Protein AF-A0A0S6X4W1-F1 (afdb_monomer)

Mean predicted aligned error: 6.74 Å

Foldseek 3Di:
DDPVVVCVVAVDPLRVLLVVLVVVVVVCQVPDDVVPVVAFALVVVLVVLQVCLVVLVNLVSVLVSLVVLCDPPDPCVVVSVVVLVVQLVRQLVNQVVCVVVVQAPPPDRSSVLSNVLVVLSNVLSVVCSVCVVDPPGDSSVVSVVSVCVRSVNDD

pLDDT: mean 85.88, std 13.82, range [42.75, 98.31]

Secondary structure (DSSP, 8-state):
--GGGTTTT-SSHHHHHHHHHHHHHHHHHHTS-GGGGS---HHHHHHHHHHHHT-HHHHHHHHHHHHHTTSTTSTTHHHHHHHHHHHHHHHHHHHHHHHHTTSS-TTS-HHHHHHHHHHHHHHHHHHHHH-TT-TT--HHHHHHHHHHHHTT---

Structure (mmCIF, N/CA/C/O backbone):
data_AF-A0A0S6X4W1-F1
#
_entry.id   AF-A0A0S6X4W1-F1
#
loop_
_atom_site.group_PDB
_atom_site.id
_atom_site.type_symbol
_atom_site.label_atom_id
_atom_site.label_alt_id
_atom_site.label_comp_id
_atom_site.label_asym_id
_atom_site.label_entity_id
_atom_site.label_seq_id
_atom_site.pdbx_PDB_ins_code
_atom_site.Cartn_x
_atom_site.Cartn_y
_atom_site.Cartn_z
_atom_site.occupancy
_atom_site.B_iso_or_equiv
_atom_site.auth_seq_id
_atom_site.auth_comp_id
_atom_site.auth_asym_id
_atom_site.auth_atom_id
_atom_site.pdbx_PDB_model_num
ATOM 1 N N . MET A 1 1 ? 7.614 5.683 -33.147 1.00 44.69 1 MET A N 1
ATOM 2 C CA . MET A 1 1 ? 8.548 6.546 -32.395 1.00 44.69 1 MET A CA 1
ATOM 3 C C . MET A 1 1 ? 9.597 5.623 -31.798 1.00 44.69 1 MET A C 1
ATOM 5 O O . MET A 1 1 ? 9.258 4.833 -30.929 1.00 44.69 1 MET A O 1
ATOM 9 N N . GLU A 1 2 ? 10.787 5.575 -32.394 1.00 42.75 2 GLU A N 1
ATOM 10 C CA . GLU A 1 2 ? 11.780 4.526 -32.124 1.00 42.75 2 GLU A CA 1
ATOM 11 C C . GLU A 1 2 ? 12.370 4.634 -30.709 1.00 42.75 2 GLU A C 1
ATOM 13 O O . GLU A 1 2 ? 12.694 5.724 -30.234 1.00 42.75 2 GLU A O 1
ATOM 18 N N . ALA A 1 3 ? 12.528 3.485 -30.043 1.00 51.25 3 ALA A N 1
ATOM 19 C CA . ALA A 1 3 ? 12.987 3.354 -28.656 1.00 51.25 3 ALA A CA 1
ATOM 20 C C . 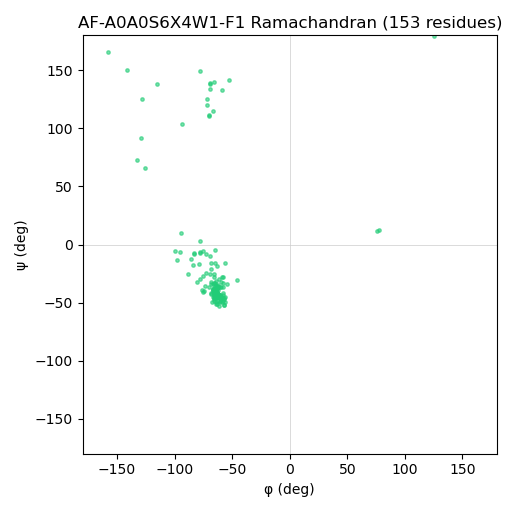ALA A 1 3 ? 14.360 4.005 -28.369 1.00 51.25 3 ALA A C 1
ATOM 22 O O . ALA A 1 3 ? 14.690 4.262 -27.212 1.00 51.25 3 ALA A O 1
ATOM 23 N N . GLN A 1 4 ? 15.143 4.317 -29.407 1.00 52.66 4 GLN A N 1
ATOM 24 C CA . GLN A 1 4 ? 16.458 4.953 -29.295 1.00 52.66 4 GLN A CA 1
ATOM 25 C C . GLN A 1 4 ? 16.411 6.420 -28.833 1.00 52.66 4 GLN A C 1
ATOM 27 O O . GLN A 1 4 ? 17.370 6.880 -28.221 1.00 52.66 4 GLN A O 1
ATOM 32 N N . HIS A 1 5 ? 15.314 7.154 -29.049 1.00 53.72 5 HIS A N 1
ATOM 33 C CA . HIS A 1 5 ? 15.267 8.591 -28.725 1.00 53.72 5 HIS A CA 1
ATOM 34 C C . HIS A 1 5 ? 14.930 8.886 -27.248 1.00 53.72 5 HIS A C 1
ATOM 36 O O . HIS A 1 5 ? 15.197 9.978 -26.752 1.00 53.72 5 HIS A O 1
ATOM 42 N N . ILE A 1 6 ? 14.375 7.909 -26.519 1.00 54.44 6 ILE A N 1
ATOM 43 C CA . ILE A 1 6 ? 14.004 8.060 -25.099 1.00 54.44 6 ILE A CA 1
ATOM 44 C C . ILE A 1 6 ? 15.230 7.883 -24.186 1.00 54.44 6 ILE A C 1
ATOM 46 O O . ILE A 1 6 ? 15.350 8.577 -23.180 1.00 54.44 6 ILE A O 1
ATOM 50 N N . LEU A 1 7 ? 16.196 7.040 -24.571 1.00 54.12 7 LEU A N 1
ATOM 51 C CA . LEU A 1 7 ? 17.448 6.841 -23.824 1.00 54.12 7 LEU A CA 1
ATOM 52 C C . LEU A 1 7 ? 18.395 8.053 -23.865 1.00 54.12 7 LEU A C 1
ATOM 54 O O . LEU A 1 7 ? 19.365 8.094 -23.121 1.00 54.12 7 LEU A O 1
ATOM 58 N N . TYR A 1 8 ? 18.125 9.067 -24.691 1.00 53.69 8 TYR A N 1
ATOM 59 C CA . TYR A 1 8 ? 18.920 10.299 -24.683 1.00 53.69 8 TYR A CA 1
ATOM 60 C C . TYR A 1 8 ? 18.640 11.171 -23.441 1.00 53.69 8 TYR A C 1
ATOM 62 O O . TYR A 1 8 ? 19.497 11.939 -23.014 1.00 53.69 8 TYR A O 1
ATOM 70 N N . TYR A 1 9 ? 17.453 11.031 -22.834 1.00 54.94 9 TYR A N 1
ATOM 71 C CA . TYR A 1 9 ? 17.040 11.772 -21.633 1.00 54.94 9 TYR A CA 1
ATOM 72 C C . TYR A 1 9 ? 17.230 10.987 -20.329 1.00 54.94 9 TYR A C 1
ATOM 74 O O . TYR A 1 9 ? 17.178 11.575 -19.249 1.00 54.94 9 TYR A O 1
ATOM 82 N N . PHE A 1 10 ? 17.466 9.676 -20.413 1.00 55.09 10 PHE A N 1
ATOM 83 C CA . PHE A 1 10 ? 17.617 8.797 -19.257 1.00 55.09 10 PHE A CA 1
ATOM 84 C C . PHE A 1 10 ? 18.900 7.988 -19.377 1.00 55.09 10 PHE A C 1
ATOM 86 O O . PHE A 1 10 ? 19.095 7.274 -20.355 1.00 55.09 10 PHE A O 1
ATOM 93 N N . ALA A 1 11 ? 19.752 8.067 -18.352 1.00 59.56 11 ALA A N 1
ATOM 94 C CA . ALA A 1 11 ? 21.043 7.381 -18.338 1.00 59.56 11 ALA A CA 1
ATOM 95 C C . ALA A 1 11 ? 20.918 5.844 -18.385 1.00 59.56 11 ALA A C 1
ATOM 97 O O . ALA A 1 11 ? 21.876 5.162 -18.744 1.00 59.56 11 ALA A O 1
ATOM 98 N N . SER A 1 12 ? 19.739 5.298 -18.063 1.00 67.00 12 SER A N 1
ATOM 99 C CA . SER A 1 12 ? 19.422 3.875 -18.154 1.00 67.00 12 SER A CA 1
ATOM 100 C C . SER A 1 12 ? 17.909 3.628 -18.242 1.00 67.00 12 SER A C 1
ATOM 102 O O . SER A 1 12 ? 17.093 4.508 -17.944 1.00 67.00 12 SER A O 1
ATOM 104 N N . ARG A 1 13 ? 17.515 2.406 -18.626 1.00 71.44 13 ARG A N 1
ATOM 105 C CA . ARG A 1 13 ? 16.114 1.954 -18.576 1.00 71.44 13 ARG A CA 1
ATOM 106 C C . ARG A 1 13 ? 15.572 2.062 -17.149 1.00 71.44 13 ARG A C 1
ATOM 108 O O . ARG A 1 13 ? 14.424 2.436 -16.953 1.00 71.44 13 ARG A O 1
ATOM 115 N N . GLU A 1 14 ? 16.406 1.779 -16.161 1.00 75.69 14 GLU A N 1
ATOM 116 C CA . GLU A 1 14 ? 16.090 1.819 -14.738 1.00 75.69 14 GLU A CA 1
ATOM 117 C C . GLU A 1 14 ? 15.821 3.254 -14.263 1.00 75.69 14 GLU A C 1
ATOM 119 O O . GLU A 1 14 ? 14.890 3.476 -13.487 1.00 75.69 14 GLU A O 1
ATOM 124 N N . ASP A 1 15 ? 16.577 4.236 -14.766 1.00 75.00 15 ASP A N 1
ATOM 125 C CA . ASP A 1 15 ? 16.326 5.653 -14.488 1.00 75.00 15 ASP A CA 1
ATOM 126 C C . ASP A 1 15 ? 14.998 6.120 -15.088 1.00 75.00 15 ASP A C 1
ATOM 128 O O . ASP A 1 15 ? 14.243 6.821 -14.415 1.00 75.00 15 ASP A O 1
ATOM 132 N N . LEU A 1 16 ? 14.677 5.682 -16.310 1.00 80.38 16 LEU A N 1
ATOM 133 C CA . LEU A 1 16 ? 13.377 5.939 -16.927 1.00 80.38 16 LEU A CA 1
ATOM 134 C C . LEU A 1 16 ? 12.241 5.333 -16.092 1.00 80.38 16 LEU A C 1
ATOM 136 O O . LEU A 1 16 ? 11.280 6.031 -15.778 1.00 80.38 16 LEU A O 1
ATOM 140 N N . LEU A 1 17 ? 12.351 4.060 -15.695 1.00 80.69 17 LEU A N 1
ATOM 141 C CA . LEU A 1 17 ? 11.332 3.382 -14.886 1.00 80.69 17 LEU A CA 1
ATOM 142 C C . LEU A 1 17 ? 11.107 4.083 -13.546 1.00 80.69 17 LEU A C 1
ATOM 144 O O . LEU A 1 17 ? 9.962 4.332 -13.168 1.00 80.69 17 LEU A O 1
ATOM 148 N N . ARG A 1 18 ? 12.189 4.466 -12.858 1.00 83.25 18 ARG A N 1
ATOM 149 C CA . ARG A 1 18 ? 12.106 5.262 -11.629 1.00 83.25 18 ARG A CA 1
ATOM 150 C C . ARG A 1 18 ? 11.367 6.575 -11.876 1.00 83.25 18 ARG A C 1
ATOM 152 O O . ARG A 1 18 ? 10.417 6.868 -11.158 1.00 83.25 18 ARG A O 1
ATOM 159 N N . SER A 1 19 ? 11.773 7.347 -12.883 1.00 82.94 19 SER A N 1
ATOM 160 C CA . SER A 1 19 ? 11.167 8.650 -13.174 1.00 82.94 19 SER A CA 1
ATOM 161 C C . SER A 1 19 ? 9.698 8.550 -13.582 1.00 82.94 19 SER A C 1
ATOM 163 O O . SER A 1 19 ? 8.909 9.407 -13.194 1.00 82.94 19 SER A O 1
ATOM 165 N N . VAL A 1 20 ? 9.307 7.495 -14.302 1.00 86.19 20 VAL A N 1
ATOM 166 C CA . VAL A 1 20 ? 7.901 7.219 -14.629 1.00 86.19 20 VAL A CA 1
ATOM 167 C C . VAL A 1 20 ? 7.094 6.929 -13.361 1.00 86.19 20 VAL A C 1
ATOM 169 O O . VAL A 1 20 ? 6.019 7.500 -13.189 1.00 86.19 20 VAL A O 1
ATOM 172 N N . ILE A 1 21 ? 7.616 6.102 -12.446 1.00 84.19 21 ILE A N 1
ATOM 173 C CA . ILE A 1 21 ? 6.950 5.811 -11.165 1.00 84.19 21 ILE A CA 1
ATOM 174 C C . ILE A 1 21 ? 6.826 7.086 -10.318 1.00 84.19 21 ILE A C 1
ATOM 176 O O . ILE A 1 21 ? 5.758 7.362 -9.781 1.00 84.19 21 ILE A O 1
ATOM 180 N N . GLU A 1 22 ? 7.886 7.890 -10.219 1.00 85.88 22 GLU A N 1
ATOM 181 C CA . GLU A 1 22 ? 7.873 9.143 -9.452 1.00 85.88 22 GLU A CA 1
ATOM 182 C C . GLU A 1 22 ? 6.902 10.179 -10.023 1.00 85.88 22 GLU A C 1
ATOM 184 O O . GLU A 1 22 ? 6.234 10.878 -9.259 1.00 85.88 22 GLU A O 1
ATOM 189 N N . LEU A 1 23 ? 6.829 10.300 -11.351 1.00 84.00 23 LEU A N 1
ATOM 190 C CA . LEU A 1 23 ? 5.885 11.196 -12.013 1.00 84.00 23 LEU A CA 1
ATOM 191 C C . LEU A 1 23 ? 4.446 10.748 -11.753 1.00 84.00 23 LEU A C 1
ATOM 193 O O . LEU A 1 23 ? 3.612 11.559 -11.361 1.00 84.00 23 LEU A O 1
ATOM 197 N N . TRP A 1 24 ? 4.178 9.450 -11.884 1.00 83.12 24 TRP A N 1
ATOM 198 C CA . TRP A 1 24 ? 2.856 8.893 -11.626 1.00 83.12 24 TRP A CA 1
ATOM 199 C C . TRP A 1 24 ? 2.426 9.035 -10.158 1.00 83.12 24 TRP A C 1
ATOM 201 O O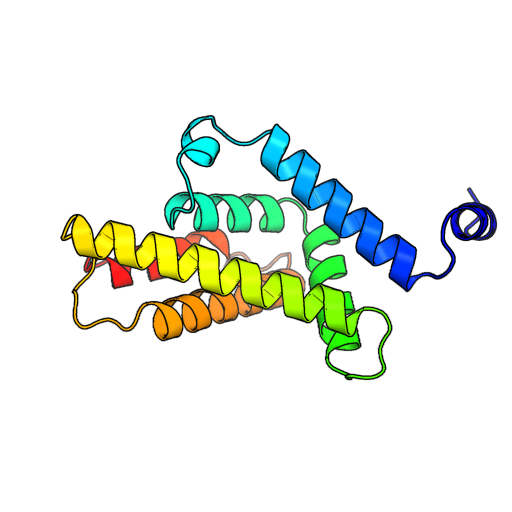 . TRP A 1 24 ? 1.274 9.382 -9.888 1.00 83.12 24 TRP A O 1
ATOM 211 N N . ASP A 1 25 ? 3.345 8.838 -9.205 1.00 80.25 25 ASP A N 1
ATOM 212 C CA . ASP A 1 25 ? 3.089 9.056 -7.776 1.00 80.25 25 ASP A CA 1
ATOM 213 C C . ASP A 1 25 ? 2.761 10.546 -7.498 1.00 80.25 25 ASP A C 1
ATOM 215 O O . ASP A 1 25 ? 1.837 10.844 -6.737 1.00 80.25 25 ASP A O 1
ATOM 219 N N . LYS A 1 26 ? 3.465 11.496 -8.138 1.00 79.12 26 LYS A N 1
ATOM 220 C CA . LYS A 1 26 ? 3.202 12.945 -8.004 1.00 79.12 26 LYS A CA 1
ATOM 221 C C . LYS A 1 26 ? 1.849 13.351 -8.580 1.00 79.12 26 LYS A C 1
ATOM 223 O O . LYS A 1 26 ? 1.090 14.028 -7.889 1.00 79.12 26 LYS A O 1
ATOM 228 N N . ASP A 1 27 ? 1.531 12.915 -9.795 1.00 77.69 27 ASP A N 1
ATOM 229 C CA . ASP A 1 27 ? 0.242 13.208 -10.433 1.00 77.69 27 ASP A CA 1
ATOM 230 C C . ASP A 1 27 ? -0.914 12.594 -9.636 1.00 77.69 27 ASP A C 1
ATOM 232 O O . ASP A 1 27 ? -1.967 13.211 -9.469 1.00 77.69 27 ASP A O 1
ATOM 236 N N . SER A 1 28 ? -0.706 11.404 -9.068 1.00 73.25 28 SER A N 1
ATOM 237 C CA . SER A 1 28 ? -1.689 10.753 -8.198 1.00 73.25 28 SER A CA 1
ATOM 238 C C . SER A 1 28 ? -1.974 11.547 -6.922 1.00 73.25 28 SER A C 1
ATOM 240 O O . SER A 1 28 ? -3.113 11.548 -6.459 1.00 73.25 28 SER A O 1
ATOM 242 N N . LEU A 1 29 ? -0.962 12.208 -6.349 1.00 70.00 29 LEU A N 1
ATOM 243 C CA . LEU A 1 29 ? -1.117 13.079 -5.181 1.00 70.00 29 LEU A CA 1
ATOM 244 C C . LEU A 1 29 ? -1.733 14.434 -5.543 1.00 70.00 29 LEU A C 1
ATOM 246 O O . LEU A 1 29 ? -2.565 14.935 -4.797 1.00 70.00 29 LEU A O 1
ATOM 250 N N . ALA A 1 30 ? -1.356 15.018 -6.683 1.00 68.38 30 ALA A N 1
ATOM 251 C CA . ALA A 1 30 ? -1.895 16.299 -7.143 1.00 68.38 30 ALA A CA 1
ATOM 252 C C . ALA A 1 30 ? -3.399 16.227 -7.455 1.00 68.38 30 ALA A C 1
ATOM 254 O O . ALA A 1 30 ? -4.117 17.203 -7.261 1.00 68.38 30 ALA A O 1
ATOM 255 N N . ASN A 1 31 ? -3.872 15.061 -7.900 1.00 67.25 31 ASN A N 1
ATOM 256 C CA . ASN A 1 31 ? -5.285 14.791 -8.164 1.00 67.25 31 ASN A CA 1
ATOM 257 C C . ASN A 1 31 ? -6.012 14.143 -6.971 1.00 67.25 31 ASN A C 1
ATOM 259 O O . ASN A 1 31 ? -7.125 13.638 -7.129 1.00 67.25 31 ASN A O 1
ATOM 263 N N . ALA A 1 32 ? -5.382 14.080 -5.795 1.00 64.31 32 ALA A N 1
ATOM 264 C CA . ALA A 1 32 ? -6.004 13.506 -4.612 1.00 64.31 32 ALA A CA 1
ATOM 265 C C . ALA A 1 32 ? -6.997 14.487 -3.965 1.00 64.31 32 ALA A C 1
ATOM 267 O O . ALA A 1 32 ? -6.826 15.704 -4.020 1.00 64.31 32 ALA A O 1
ATOM 268 N N . ASP A 1 33 ? -8.032 13.933 -3.332 1.00 65.81 33 ASP A N 1
ATOM 269 C CA . ASP A 1 33 ? -8.994 14.671 -2.506 1.00 65.81 33 ASP A CA 1
ATOM 270 C C . ASP A 1 33 ? -8.254 15.519 -1.446 1.00 65.81 33 ASP A C 1
ATOM 272 O O . ASP A 1 33 ? -7.270 15.033 -0.886 1.00 65.81 33 ASP A O 1
ATOM 276 N N . PRO A 1 34 ? -8.694 16.749 -1.118 1.00 66.56 34 PRO A N 1
ATOM 277 C CA . PRO A 1 34 ? -8.171 17.524 0.010 1.00 66.56 34 PRO A CA 1
ATOM 278 C C . PRO A 1 34 ? -8.020 16.740 1.325 1.00 66.56 34 PRO A C 1
ATOM 280 O O . PRO A 1 34 ? -7.098 17.018 2.091 1.00 66.56 34 PRO A O 1
ATOM 283 N N . ALA A 1 35 ? -8.858 15.730 1.582 1.00 62.50 35 ALA A N 1
ATOM 284 C CA . ALA A 1 35 ? -8.705 14.818 2.719 1.00 62.50 35 ALA A CA 1
ATOM 285 C C . ALA A 1 35 ? -7.358 14.062 2.711 1.00 62.50 35 ALA A C 1
ATOM 287 O O . ALA A 1 35 ? -6.811 13.752 3.767 1.00 62.50 35 ALA A O 1
ATOM 288 N N . ALA A 1 36 ? -6.767 13.834 1.533 1.00 60.16 36 ALA A N 1
ATOM 289 C CA . ALA A 1 36 ? -5.432 13.265 1.367 1.00 60.16 36 ALA A CA 1
ATOM 290 C C . ALA A 1 36 ? -4.297 14.186 1.836 1.00 60.16 36 ALA A C 1
ATOM 292 O O . ALA A 1 36 ? -3.175 13.725 2.050 1.00 60.16 36 ALA A O 1
ATOM 293 N N . LEU A 1 37 ? -4.582 15.478 2.021 1.00 66.12 37 LEU A N 1
ATOM 294 C CA . LEU A 1 37 ? -3.632 16.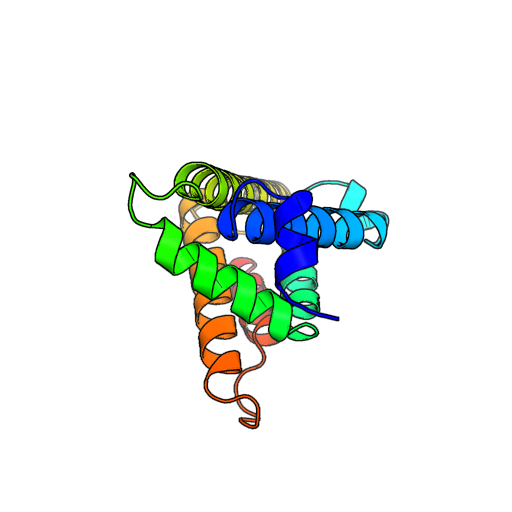464 2.535 1.00 66.12 37 LEU A CA 1
ATOM 295 C C . LEU A 1 37 ? -3.598 16.500 4.072 1.00 66.12 37 LEU A C 1
ATOM 297 O O . LEU A 1 37 ? -2.679 17.087 4.637 1.00 66.12 37 LEU A O 1
ATOM 301 N N . ALA A 1 38 ? -4.562 15.864 4.752 1.00 74.75 38 ALA A N 1
ATOM 302 C CA . ALA A 1 38 ? -4.652 15.837 6.215 1.00 74.75 38 ALA A CA 1
ATOM 303 C C . ALA A 1 38 ? -3.674 14.849 6.886 1.00 74.75 38 ALA A C 1
ATOM 305 O O . ALA A 1 38 ? -3.554 14.842 8.110 1.00 74.75 38 ALA A O 1
ATOM 306 N N . GLY A 1 39 ? -2.963 14.033 6.103 1.00 80.44 39 GLY A N 1
ATOM 307 C CA . GLY A 1 39 ? -2.020 13.024 6.588 1.00 80.44 39 GLY A CA 1
ATOM 308 C C . GLY A 1 39 ? -2.330 11.621 6.056 1.00 80.44 39 GLY A C 1
ATOM 309 O O . GLY A 1 39 ? -3.270 11.443 5.279 1.00 80.44 39 GLY A O 1
ATOM 310 N N . PRO A 1 40 ? -1.529 10.609 6.427 1.00 86.38 40 PRO A N 1
ATOM 311 C CA . PRO A 1 40 ? -1.770 9.237 6.002 1.00 86.38 40 PRO A CA 1
ATOM 312 C C . PRO A 1 40 ? -3.033 8.661 6.658 1.00 86.38 40 PRO A C 1
ATOM 314 O O . PRO A 1 40 ? -3.270 8.841 7.849 1.00 86.38 40 PRO A O 1
ATOM 317 N N . SER A 1 41 ? -3.824 7.924 5.879 1.00 93.19 41 SER A N 1
ATOM 318 C CA . SER A 1 41 ? -5.043 7.237 6.325 1.00 93.19 41 SER A CA 1
ATOM 319 C C . SER A 1 41 ? -5.156 5.873 5.642 1.00 93.19 41 SER A C 1
ATOM 321 O O . SER A 1 41 ? -4.687 5.691 4.512 1.00 93.19 41 SER A O 1
ATOM 323 N N . LEU A 1 42 ? -5.786 4.910 6.320 1.00 95.50 42 LEU A N 1
ATOM 324 C CA . LEU A 1 42 ? -6.071 3.596 5.745 1.00 95.50 42 LEU A CA 1
ATOM 325 C C . LEU A 1 42 ? -7.067 3.684 4.579 1.00 95.50 42 LEU A C 1
ATOM 327 O O . LEU A 1 42 ? -6.912 2.964 3.594 1.00 95.50 42 LEU A O 1
ATOM 331 N N . ASP A 1 43 ? -8.017 4.619 4.618 1.00 93.56 43 ASP A N 1
ATOM 332 C CA . ASP A 1 43 ? -8.975 4.821 3.523 1.00 93.56 43 ASP A CA 1
ATOM 333 C C . ASP A 1 43 ? -8.291 5.423 2.287 1.00 93.56 43 ASP A C 1
ATOM 335 O O . ASP A 1 43 ? -8.564 5.024 1.152 1.00 93.56 43 ASP A O 1
ATOM 339 N N . LEU A 1 44 ? -7.319 6.321 2.491 1.00 91.31 44 LEU A N 1
ATOM 340 C CA . LEU A 1 44 ? -6.474 6.828 1.404 1.00 91.31 44 LEU A CA 1
ATOM 341 C C . LEU A 1 44 ? -5.614 5.725 0.792 1.00 91.31 44 LEU A C 1
ATOM 343 O O . LEU A 1 44 ? -5.381 5.724 -0.417 1.00 91.31 44 LEU A O 1
ATOM 347 N N . TYR A 1 45 ? -5.152 4.779 1.610 1.00 94.12 45 TYR A N 1
ATOM 348 C CA . TYR A 1 45 ? -4.422 3.621 1.118 1.00 94.12 45 TYR A CA 1
ATOM 349 C C . TYR A 1 45 ? -5.312 2.721 0.251 1.00 94.12 45 TYR A C 1
ATOM 351 O O . TYR A 1 45 ? -4.922 2.386 -0.866 1.00 94.12 45 TYR A O 1
ATOM 359 N N . VAL A 1 46 ? -6.535 2.412 0.694 1.00 95.19 46 VAL A N 1
ATOM 360 C CA . VAL A 1 46 ? -7.536 1.686 -0.112 1.00 95.19 46 VAL A CA 1
ATOM 361 C C . VAL A 1 46 ? -7.812 2.415 -1.431 1.00 95.19 46 VAL A C 1
ATOM 363 O O . VAL A 1 46 ? -7.806 1.799 -2.499 1.00 95.19 46 VAL A O 1
ATOM 366 N N . ALA A 1 47 ? -7.988 3.739 -1.394 1.00 91.44 47 ALA A N 1
ATOM 367 C CA . ALA A 1 47 ? -8.186 4.546 -2.596 1.00 91.44 47 ALA A CA 1
ATOM 368 C C . ALA A 1 47 ? -6.967 4.504 -3.537 1.00 91.44 47 ALA A C 1
ATOM 370 O O . ALA A 1 47 ? -7.127 4.438 -4.759 1.00 91.44 47 ALA A O 1
ATOM 371 N N . ALA A 1 48 ? -5.748 4.493 -2.991 1.00 89.88 48 ALA A N 1
ATOM 372 C CA . ALA A 1 48 ? -4.527 4.342 -3.775 1.00 89.88 48 ALA A CA 1
ATOM 373 C C . ALA A 1 48 ? -4.453 2.973 -4.469 1.00 89.88 48 ALA A C 1
ATOM 375 O O . ALA A 1 48 ? -4.100 2.927 -5.646 1.00 89.88 48 ALA A O 1
ATOM 376 N N . VAL A 1 49 ? -4.850 1.892 -3.787 1.00 92.75 49 VAL A N 1
ATOM 377 C CA . VAL A 1 49 ? -4.937 0.542 -4.375 1.00 92.75 49 VAL A CA 1
ATOM 378 C C . VAL A 1 49 ? -6.001 0.475 -5.472 1.00 92.75 49 VAL A C 1
ATOM 380 O O . VAL A 1 49 ? -5.782 -0.134 -6.517 1.00 92.75 49 VAL A O 1
ATOM 383 N N . ARG A 1 50 ? -7.143 1.148 -5.296 1.00 92.12 50 ARG A N 1
ATOM 384 C CA . ARG A 1 50 ? -8.175 1.243 -6.342 1.00 92.12 50 ARG A CA 1
ATOM 385 C C . ARG A 1 50 ? -7.651 1.944 -7.591 1.00 92.12 50 ARG A C 1
ATOM 387 O O . ARG A 1 50 ? -7.847 1.465 -8.703 1.00 92.12 50 ARG A O 1
ATOM 394 N N . ARG A 1 51 ? -6.946 3.062 -7.410 1.00 88.56 51 ARG A N 1
ATOM 395 C CA . ARG A 1 51 ? -6.343 3.818 -8.513 1.00 88.56 51 ARG A CA 1
ATOM 396 C C . ARG A 1 51 ? -5.255 3.022 -9.234 1.00 88.56 51 ARG A C 1
ATOM 398 O O . ARG A 1 51 ? -5.213 3.064 -10.458 1.00 88.56 51 ARG A O 1
ATOM 405 N N . SER A 1 52 ? -4.395 2.302 -8.510 1.00 86.38 52 SER A N 1
ATOM 406 C CA . SER A 1 52 ? -3.385 1.443 -9.144 1.00 86.38 52 SER A CA 1
ATOM 407 C C . SER A 1 52 ? -4.026 0.277 -9.900 1.00 86.38 52 SER A C 1
ATOM 409 O O . SER A 1 52 ? -3.596 -0.047 -11.005 1.00 86.38 52 SER A O 1
ATOM 411 N N . SER A 1 53 ? -5.110 -0.294 -9.369 1.00 87.50 53 SER A N 1
ATOM 412 C CA . SER A 1 53 ? -5.868 -1.363 -10.036 1.00 87.50 53 SER A CA 1
ATOM 413 C C . SER A 1 53 ? -6.530 -0.882 -11.336 1.00 87.50 53 SER A C 1
ATOM 415 O O . SER A 1 53 ? -6.563 -1.619 -12.313 1.00 87.50 53 SER A O 1
ATOM 417 N N . ALA A 1 54 ? -6.960 0.384 -11.403 1.00 87.88 54 ALA A N 1
ATOM 418 C CA . ALA A 1 54 ? -7.460 1.010 -12.634 1.00 87.88 54 ALA A CA 1
ATOM 419 C C . ALA A 1 54 ? -6.358 1.332 -13.670 1.00 87.88 54 ALA A C 1
ATOM 421 O O . ALA A 1 54 ? -6.662 1.720 -14.798 1.00 87.88 54 ALA A O 1
ATOM 422 N N . ALA A 1 55 ? -5.081 1.178 -13.306 1.00 88.19 55 ALA A N 1
ATOM 423 C CA . ALA A 1 55 ? -3.923 1.410 -14.163 1.00 88.19 55 ALA A CA 1
ATOM 424 C C . ALA A 1 55 ? -3.012 0.162 -14.204 1.00 88.19 55 ALA A C 1
ATOM 426 O O . ALA A 1 55 ? -1.863 0.219 -13.752 1.00 88.19 55 ALA A O 1
ATOM 427 N N . PRO A 1 56 ? -3.476 -0.972 -14.768 1.00 85.56 56 PRO A N 1
ATOM 428 C CA . PRO A 1 56 ? -2.770 -2.256 -14.700 1.00 85.56 56 PRO A CA 1
ATOM 429 C C . PRO A 1 56 ? -1.353 -2.199 -15.287 1.00 85.56 56 PRO A C 1
ATOM 431 O O . PRO A 1 56 ? -0.438 -2.818 -14.749 1.00 85.56 56 PRO A O 1
ATOM 434 N N . GLY A 1 57 ? -1.126 -1.383 -16.324 1.00 86.56 57 GLY A N 1
ATOM 435 C CA . GLY A 1 57 ? 0.212 -1.161 -16.881 1.00 86.56 57 GLY A CA 1
ATOM 436 C C . GLY A 1 57 ? 1.204 -0.556 -15.880 1.00 86.56 57 GLY A C 1
ATOM 437 O O . GLY A 1 57 ? 2.367 -0.953 -15.863 1.00 86.56 57 GLY A O 1
ATOM 438 N N . MET A 1 58 ? 0.752 0.347 -15.002 1.00 87.75 58 MET A N 1
ATOM 439 C CA . MET A 1 58 ? 1.593 0.927 -13.946 1.00 87.75 58 MET A CA 1
ATOM 440 C C . MET A 1 58 ? 1.850 -0.068 -12.816 1.00 87.75 58 MET A C 1
ATOM 442 O O . MET A 1 58 ? 2.977 -0.156 -12.329 1.00 87.75 58 MET A O 1
ATOM 446 N N . SER A 1 59 ? 0.838 -0.850 -12.435 1.00 88.25 59 SER A N 1
ATOM 447 C CA . SER A 1 59 ? 0.989 -1.929 -11.453 1.00 88.25 59 SER A CA 1
ATOM 448 C C . SER A 1 59 ? 1.994 -2.979 -11.929 1.00 88.25 59 SER A C 1
ATOM 450 O O . SER A 1 59 ? 2.908 -3.331 -11.183 1.00 88.25 59 SER A O 1
ATOM 452 N N . TYR A 1 60 ? 1.899 -3.405 -13.193 1.00 88.56 60 TYR A N 1
ATOM 453 C CA . TYR A 1 60 ? 2.870 -4.300 -13.822 1.00 88.56 60 TYR A CA 1
ATOM 454 C C . TYR A 1 60 ? 4.282 -3.705 -13.808 1.00 88.56 60 TYR A C 1
ATOM 456 O O . TYR A 1 60 ? 5.226 -4.355 -13.356 1.00 88.56 60 TYR A O 1
ATOM 464 N N . LEU A 1 61 ? 4.419 -2.448 -14.247 1.00 88.56 61 LEU A N 1
ATOM 465 C CA . LEU A 1 61 ? 5.700 -1.747 -14.292 1.00 88.56 61 LEU A CA 1
ATOM 466 C C . LEU A 1 61 ? 6.371 -1.705 -12.918 1.00 88.56 61 LEU A C 1
ATOM 468 O O . LEU A 1 61 ? 7.548 -2.040 -12.782 1.00 88.56 61 LEU A O 1
ATOM 472 N N . TYR A 1 62 ? 5.610 -1.305 -11.899 1.00 89.56 62 TYR A N 1
ATOM 473 C CA . TYR A 1 62 ? 6.100 -1.208 -10.535 1.00 89.56 62 TYR A CA 1
ATOM 474 C C . TYR A 1 62 ? 6.493 -2.575 -9.973 1.00 89.56 62 TYR A C 1
ATOM 476 O O . TYR A 1 62 ? 7.589 -2.702 -9.433 1.00 89.56 62 TYR A O 1
ATOM 484 N N . LEU A 1 63 ? 5.632 -3.592 -10.095 1.00 91.38 63 LEU A N 1
ATOM 485 C CA . LEU A 1 63 ? 5.883 -4.917 -9.521 1.00 91.38 63 LEU A CA 1
ATOM 486 C C . LEU A 1 63 ? 7.073 -5.615 -10.189 1.00 91.38 63 LEU A C 1
ATOM 488 O O . LEU A 1 63 ? 7.911 -6.172 -9.482 1.00 91.38 63 LEU A O 1
ATOM 492 N N . SER A 1 64 ? 7.199 -5.523 -11.517 1.00 90.94 64 SER A N 1
ATOM 493 C CA . SER A 1 64 ? 8.362 -6.050 -12.243 1.00 90.94 64 SER A CA 1
ATOM 494 C C . SER A 1 64 ? 9.650 -5.346 -11.810 1.00 90.94 64 SER A C 1
ATOM 496 O O . SER A 1 64 ? 10.614 -6.010 -11.439 1.00 90.94 64 SER A O 1
ATOM 498 N N . PHE A 1 65 ? 9.654 -4.010 -11.764 1.00 90.25 65 PHE A N 1
ATOM 499 C CA . PHE A 1 65 ? 10.831 -3.251 -11.337 1.00 90.25 65 PHE A CA 1
ATOM 500 C C . PHE A 1 65 ? 11.195 -3.508 -9.868 1.00 90.25 65 PHE A C 1
ATOM 502 O O . PHE A 1 65 ? 12.371 -3.604 -9.520 1.00 90.25 65 PHE A O 1
ATOM 509 N N . ALA A 1 66 ? 10.195 -3.641 -8.994 1.00 91.81 66 ALA A N 1
ATOM 510 C CA . ALA A 1 66 ? 10.398 -3.956 -7.587 1.00 91.81 66 ALA A CA 1
ATOM 511 C C . ALA A 1 66 ? 11.005 -5.349 -7.389 1.00 91.81 66 ALA A C 1
ATOM 513 O O . ALA A 1 66 ? 11.857 -5.501 -6.513 1.00 91.81 66 ALA A O 1
ATOM 514 N N . ALA A 1 67 ? 10.593 -6.333 -8.196 1.00 92.81 67 ALA A N 1
ATOM 515 C CA . ALA A 1 67 ? 11.153 -7.679 -8.183 1.00 92.81 67 ALA A CA 1
ATOM 516 C C . ALA A 1 67 ? 12.621 -7.694 -8.637 1.00 92.81 67 ALA A C 1
ATOM 518 O O . ALA A 1 67 ? 13.450 -8.285 -7.952 1.00 92.81 67 ALA A O 1
ATOM 519 N N . ASP A 1 68 ? 12.973 -6.984 -9.713 1.00 91.00 68 ASP A N 1
ATOM 520 C CA . ASP A 1 68 ? 14.365 -6.889 -10.187 1.00 91.00 68 ASP A CA 1
ATOM 521 C C . ASP A 1 68 ? 15.265 -6.162 -9.167 1.00 91.00 68 ASP A C 1
ATOM 523 O O . ASP A 1 68 ? 16.405 -6.551 -8.896 1.00 91.00 68 ASP A O 1
ATOM 527 N N . ALA A 1 69 ? 14.725 -5.124 -8.524 1.00 93.00 69 ALA A N 1
ATOM 528 C CA . ALA A 1 69 ? 15.443 -4.282 -7.575 1.00 93.00 69 ALA A CA 1
ATOM 529 C C . ALA A 1 69 ? 15.638 -4.893 -6.174 1.00 93.00 69 ALA A C 1
ATOM 531 O O . ALA A 1 69 ? 16.195 -4.227 -5.295 1.00 93.00 69 ALA A O 1
ATOM 532 N N . VAL A 1 70 ? 15.219 -6.140 -5.923 1.00 94.12 70 VAL A N 1
ATOM 533 C CA . VAL A 1 70 ? 15.503 -6.815 -4.639 1.00 94.12 70 VAL A CA 1
ATOM 534 C C . VAL A 1 70 ? 16.998 -7.076 -4.444 1.00 94.12 70 VAL A C 1
ATOM 536 O O . VAL A 1 70 ? 17.464 -7.143 -3.306 1.00 94.12 70 VAL A O 1
ATOM 539 N N . VAL A 1 71 ? 17.758 -7.177 -5.539 1.00 94.19 71 VAL A N 1
ATOM 540 C CA . VAL A 1 71 ? 19.208 -7.383 -5.513 1.00 94.19 71 VAL A CA 1
ATOM 541 C C . VAL A 1 71 ? 19.906 -6.095 -5.048 1.00 94.19 71 VAL A C 1
ATOM 543 O O . VAL A 1 71 ? 19.718 -5.057 -5.682 1.00 94.19 71 VAL A O 1
ATOM 546 N N . PRO A 1 72 ? 20.751 -6.121 -3.995 1.00 94.06 72 PRO A N 1
ATOM 547 C CA . PRO A 1 72 ? 21.386 -4.911 -3.461 1.00 94.06 72 PRO A CA 1
ATOM 548 C C . PRO A 1 72 ? 22.236 -4.116 -4.460 1.00 94.06 72 PRO A C 1
ATOM 550 O O . PRO A 1 72 ? 22.384 -2.908 -4.311 1.00 94.06 72 PRO A O 1
ATOM 553 N N . THR A 1 73 ? 22.799 -4.783 -5.470 1.00 92.81 73 THR A N 1
ATOM 554 C CA . THR A 1 73 ? 23.611 -4.156 -6.524 1.00 92.81 73 THR A CA 1
ATOM 555 C C . THR A 1 73 ? 22.780 -3.545 -7.654 1.00 92.81 73 THR A C 1
ATOM 557 O O . THR A 1 73 ? 23.341 -2.866 -8.511 1.00 92.81 73 THR A O 1
ATOM 560 N N . HIS A 1 74 ? 21.462 -3.766 -7.683 1.00 89.06 74 HIS A N 1
ATOM 561 C CA . HIS A 1 74 ? 20.591 -3.212 -8.713 1.00 89.06 74 HIS A CA 1
ATOM 562 C C . HIS A 1 74 ? 20.465 -1.683 -8.549 1.00 89.06 74 HIS A C 1
ATOM 564 O O . HIS A 1 74 ? 20.183 -1.220 -7.439 1.00 89.06 74 HIS A O 1
ATOM 570 N N . PRO A 1 75 ? 20.576 -0.873 -9.621 1.00 87.44 75 PRO A N 1
ATOM 571 C CA . PRO A 1 75 ? 20.490 0.592 -9.532 1.00 87.44 75 PRO A CA 1
ATOM 572 C C . PRO A 1 75 ? 19.209 1.109 -8.850 1.00 87.44 75 PRO A C 1
ATOM 574 O O . PRO A 1 75 ? 19.223 2.102 -8.123 1.00 87.44 75 PRO A O 1
ATOM 577 N N . GLY A 1 76 ? 18.092 0.399 -9.034 1.00 88.81 76 GLY A N 1
ATOM 578 C CA . GLY A 1 76 ? 16.798 0.706 -8.415 1.00 88.81 76 GLY A CA 1
ATOM 579 C C . GLY A 1 76 ? 16.638 0.287 -6.944 1.00 88.81 76 GLY A C 1
ATOM 580 O O . GLY A 1 76 ? 15.621 0.627 -6.336 1.00 88.81 76 GLY A O 1
ATOM 581 N N . HIS A 1 77 ? 17.599 -0.432 -6.348 1.00 91.50 77 HIS A N 1
ATOM 582 C CA . HIS A 1 77 ? 17.447 -1.031 -5.014 1.00 91.50 77 HIS A CA 1
ATOM 583 C C . HIS A 1 77 ? 17.124 0.005 -3.932 1.00 91.50 77 HIS A C 1
ATOM 585 O O . HIS A 1 77 ? 16.164 -0.138 -3.169 1.00 91.50 77 HIS A O 1
ATOM 591 N N . HIS A 1 78 ? 17.893 1.097 -3.891 1.00 92.75 78 HIS A N 1
ATOM 592 C CA . HIS A 1 78 ? 17.694 2.162 -2.909 1.00 92.75 78 HIS A CA 1
ATOM 593 C C . HIS A 1 78 ? 16.328 2.836 -3.048 1.00 92.75 78 HIS A C 1
ATOM 595 O O . HIS A 1 78 ? 15.683 3.112 -2.035 1.00 92.75 78 HIS A O 1
ATOM 601 N N . PHE A 1 79 ? 15.865 3.047 -4.282 1.00 89.44 79 PHE A N 1
ATOM 602 C CA . PHE A 1 79 ? 14.557 3.632 -4.560 1.00 89.44 79 PHE A CA 1
ATOM 603 C C . PHE A 1 79 ? 13.422 2.738 -4.046 1.00 89.44 79 PHE A C 1
ATOM 605 O O . PHE A 1 79 ? 12.586 3.189 -3.261 1.00 89.44 79 PHE A O 1
ATOM 612 N N . ILE A 1 80 ? 13.428 1.449 -4.401 1.00 92.94 80 ILE A N 1
ATOM 613 C CA . ILE A 1 80 ? 12.391 0.505 -3.962 1.00 92.94 80 ILE A CA 1
ATOM 614 C C . ILE A 1 80 ? 12.409 0.330 -2.442 1.00 92.94 80 ILE A C 1
ATOM 616 O O . ILE A 1 80 ? 11.353 0.379 -1.804 1.00 92.94 80 ILE A O 1
ATOM 620 N N . ARG A 1 81 ? 13.594 0.220 -1.828 1.00 95.25 81 ARG A N 1
ATOM 621 C CA . ARG A 1 81 ? 13.738 0.150 -0.366 1.00 95.25 81 ARG A CA 1
ATOM 622 C C . ARG A 1 81 ? 13.183 1.397 0.326 1.00 95.25 81 ARG A C 1
ATOM 624 O O . ARG A 1 81 ? 12.498 1.269 1.346 1.00 95.25 81 ARG A O 1
ATOM 631 N N . ALA A 1 82 ? 13.462 2.587 -0.205 1.00 93.31 82 ALA A N 1
ATOM 632 C CA . ALA A 1 82 ? 12.944 3.844 0.327 1.00 93.31 82 ALA A CA 1
ATOM 633 C C . ALA A 1 82 ? 11.415 3.912 0.205 1.00 93.31 82 ALA A C 1
ATOM 635 O O . ALA A 1 82 ? 10.744 4.199 1.197 1.00 93.31 82 ALA A O 1
ATOM 636 N N . ARG A 1 83 ? 10.855 3.555 -0.959 1.00 92.56 83 ARG A N 1
ATOM 637 C CA . ARG A 1 83 ? 9.403 3.540 -1.192 1.00 92.56 83 ARG A CA 1
ATOM 638 C C . ARG A 1 83 ? 8.681 2.572 -0.254 1.00 92.56 83 ARG A C 1
ATOM 640 O O . ARG A 1 83 ? 7.749 2.982 0.429 1.00 92.56 83 ARG A O 1
ATOM 647 N N . GLN A 1 84 ? 9.159 1.332 -0.125 1.00 92.81 84 GLN A N 1
ATOM 648 C CA . GLN A 1 84 ? 8.577 0.345 0.798 1.00 92.81 84 GLN A CA 1
ATOM 649 C C . GLN A 1 84 ? 8.670 0.787 2.265 1.00 92.81 84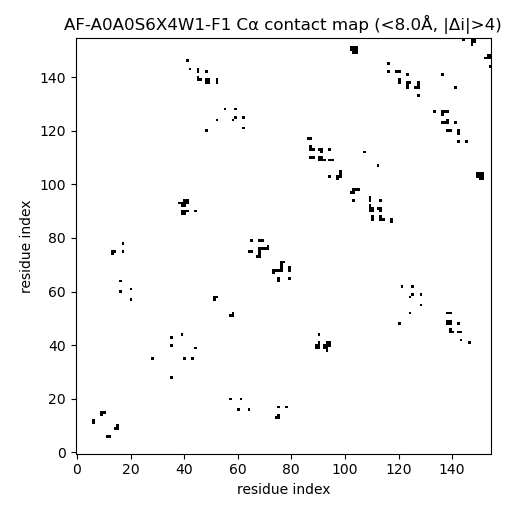 GLN A C 1
ATOM 651 O O . GLN A 1 84 ? 7.774 0.525 3.069 1.00 92.81 84 GLN A O 1
ATOM 656 N N . THR A 1 85 ? 9.754 1.476 2.633 1.00 95.06 85 THR A N 1
ATOM 657 C CA . THR A 1 85 ? 9.908 2.035 3.982 1.00 95.06 85 THR A CA 1
ATOM 658 C C . THR A 1 85 ? 8.920 3.173 4.230 1.00 95.06 85 THR A C 1
ATOM 660 O O . THR A 1 85 ? 8.314 3.208 5.299 1.00 95.06 85 THR A O 1
ATOM 663 N N . ARG A 1 86 ? 8.713 4.052 3.242 1.00 94.00 86 ARG A N 1
ATOM 664 C CA . ARG A 1 86 ? 7.739 5.149 3.294 1.00 94.00 86 ARG A CA 1
ATOM 665 C C . ARG A 1 86 ? 6.314 4.623 3.448 1.00 94.00 86 ARG A C 1
ATOM 667 O O . ARG A 1 86 ? 5.660 4.978 4.415 1.00 94.00 86 ARG A O 1
ATOM 674 N N . VAL A 1 87 ? 5.887 3.700 2.582 1.00 94.12 87 VAL A N 1
ATOM 675 C CA . VAL A 1 87 ? 4.543 3.093 2.640 1.00 94.12 87 VAL A CA 1
ATOM 676 C C . VAL A 1 87 ? 4.288 2.440 3.998 1.00 94.12 87 VAL A C 1
ATOM 678 O O . VAL A 1 87 ? 3.258 2.685 4.618 1.00 94.12 87 VAL A O 1
ATOM 681 N N . ARG A 1 88 ? 5.242 1.652 4.515 1.00 96.56 88 ARG A N 1
ATOM 682 C CA . ARG A 1 88 ? 5.094 1.012 5.831 1.00 96.56 88 ARG A CA 1
ATOM 683 C C . ARG A 1 88 ? 5.014 2.027 6.973 1.00 96.56 88 ARG A C 1
ATOM 685 O O . ARG A 1 88 ? 4.274 1.798 7.924 1.00 96.56 88 ARG A O 1
ATOM 692 N N . ARG A 1 89 ? 5.796 3.107 6.913 1.00 97.25 89 ARG A N 1
ATOM 693 C CA . ARG A 1 89 ? 5.744 4.179 7.914 1.00 97.25 89 ARG A CA 1
ATOM 694 C C . ARG A 1 89 ? 4.381 4.868 7.881 1.00 97.25 89 ARG A C 1
ATOM 696 O O . ARG A 1 89 ? 3.748 4.946 8.924 1.00 97.25 89 ARG A O 1
ATOM 703 N N . ASP A 1 90 ? 3.940 5.293 6.702 1.00 96.00 90 ASP A N 1
ATOM 704 C CA . ASP A 1 90 ? 2.693 6.035 6.509 1.00 96.00 90 ASP A CA 1
ATOM 705 C C . ASP A 1 90 ? 1.484 5.189 6.973 1.00 96.00 90 ASP A C 1
ATOM 707 O O . ASP A 1 90 ? 0.643 5.659 7.734 1.00 96.00 90 ASP A O 1
ATOM 711 N N . LEU A 1 91 ? 1.450 3.894 6.636 1.00 97.75 91 LEU A N 1
ATOM 712 C CA . LEU A 1 91 ? 0.435 2.960 7.146 1.00 97.75 91 LEU A CA 1
ATOM 713 C C . LEU A 1 91 ? 0.478 2.797 8.671 1.00 97.75 91 LEU A C 1
ATOM 715 O O . LEU A 1 91 ? -0.563 2.767 9.318 1.00 97.75 91 LEU A O 1
ATOM 719 N N . ALA A 1 92 ? 1.668 2.688 9.266 1.00 98.31 92 ALA A N 1
ATOM 720 C CA . ALA A 1 92 ? 1.796 2.567 10.716 1.00 98.31 92 ALA A CA 1
ATOM 721 C C . ALA A 1 92 ? 1.387 3.859 11.443 1.00 98.31 92 ALA A C 1
ATOM 723 O O . ALA A 1 92 ? 0.893 3.798 12.564 1.00 98.31 92 ALA A O 1
ATOM 724 N N . GLU A 1 93 ? 1.600 5.027 10.837 1.00 97.88 93 GLU A N 1
ATOM 725 C CA . GLU A 1 93 ? 1.099 6.311 11.340 1.00 97.88 93 GLU A CA 1
ATOM 726 C C . GLU A 1 93 ? -0.431 6.372 11.284 1.00 97.88 93 GLU A C 1
ATOM 728 O O . GLU A 1 93 ? -1.044 6.705 12.296 1.00 97.88 93 GLU A O 1
ATOM 733 N N . ALA 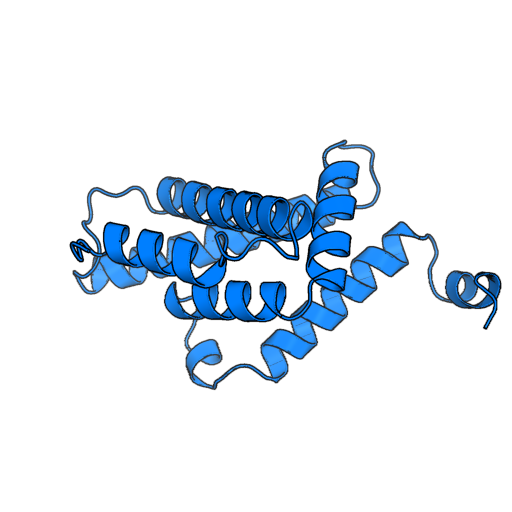A 1 94 ? -1.043 5.947 10.173 1.00 97.38 94 ALA A N 1
ATOM 734 C CA . ALA A 1 94 ? -2.499 5.847 10.052 1.00 97.38 94 ALA A CA 1
ATOM 735 C C . ALA A 1 94 ? -3.105 4.913 11.117 1.00 97.38 94 ALA A C 1
ATOM 737 O O . ALA A 1 94 ? -4.059 5.281 11.796 1.00 97.38 94 ALA A O 1
ATOM 738 N N . ILE A 1 95 ? -2.500 3.739 11.333 1.00 98.19 95 ILE A N 1
ATOM 739 C CA . ILE A 1 95 ? -2.951 2.790 12.362 1.00 98.19 95 ILE A CA 1
ATOM 740 C C . ILE A 1 95 ? -2.852 3.401 13.764 1.00 98.19 95 ILE A C 1
ATOM 742 O O . ILE A 1 95 ? -3.782 3.263 14.549 1.00 98.19 95 ILE A O 1
ATOM 746 N N . ARG A 1 96 ? -1.763 4.113 14.088 1.00 97.94 96 ARG A N 1
ATOM 747 C CA . ARG A 1 96 ? -1.630 4.791 15.392 1.00 97.94 96 ARG A CA 1
ATOM 748 C C . ARG A 1 96 ? -2.668 5.892 15.587 1.00 97.94 96 ARG A C 1
ATOM 750 O O . ARG A 1 96 ? -3.154 6.065 16.701 1.00 97.94 96 ARG A O 1
ATOM 757 N N . ALA A 1 97 ? -2.992 6.637 14.531 1.00 96.69 97 ALA A N 1
ATOM 758 C CA . ALA A 1 97 ? -4.031 7.660 14.587 1.00 96.69 97 ALA A CA 1
ATOM 759 C C . ALA A 1 97 ? -5.404 7.036 14.885 1.00 96.69 97 ALA A C 1
ATOM 761 O O . ALA A 1 97 ? -6.128 7.518 15.751 1.00 96.69 97 ALA A O 1
ATOM 762 N N . GLU A 1 98 ? -5.720 5.916 14.239 1.00 97.12 98 GLU A N 1
ATOM 763 C CA . GLU A 1 98 ? -6.948 5.156 14.482 1.00 97.12 98 GLU A CA 1
ATOM 764 C C . GLU A 1 98 ? -6.973 4.473 15.864 1.00 97.12 98 GLU A C 1
ATOM 766 O O . GLU A 1 98 ? -8.012 4.443 16.522 1.00 97.12 98 GLU A O 1
ATOM 771 N N . GLN A 1 99 ? -5.827 4.025 16.387 1.00 97.56 99 GLN A N 1
ATOM 772 C CA . GLN A 1 99 ? -5.710 3.576 17.782 1.00 97.56 99 GLN A CA 1
ATOM 773 C C . GLN A 1 99 ? -5.989 4.708 18.776 1.00 97.56 99 GLN A C 1
ATOM 775 O O . GLN A 1 99 ? -6.713 4.512 19.749 1.00 97.56 99 GLN A O 1
ATOM 780 N N . ALA A 1 100 ? -5.459 5.910 18.526 1.00 96.94 100 ALA A N 1
ATOM 781 C CA . ALA A 1 100 ? -5.723 7.083 19.360 1.00 96.94 100 ALA A CA 1
ATOM 782 C C . ALA A 1 100 ? -7.198 7.525 19.307 1.00 96.94 100 ALA A C 1
ATOM 784 O O . ALA A 1 100 ? -7.705 8.078 20.282 1.00 96.94 100 ALA A O 1
ATOM 785 N N . ALA A 1 101 ? -7.887 7.257 18.193 1.00 95.31 101 ALA A N 1
ATOM 786 C CA . ALA A 1 101 ? -9.323 7.482 18.027 1.00 95.31 101 ALA A CA 1
ATOM 787 C C . ALA A 1 101 ? -10.199 6.343 18.588 1.00 95.31 101 ALA A C 1
ATOM 789 O O . ALA A 1 101 ? -11.420 6.485 18.636 1.00 95.31 101 ALA A O 1
ATOM 790 N N . GLY A 1 102 ? -9.600 5.226 19.015 1.00 95.88 102 GLY A N 1
ATOM 791 C CA . GLY A 1 102 ? -10.307 4.064 19.553 1.00 95.88 102 GLY A CA 1
ATOM 792 C C . GLY A 1 102 ? -10.968 3.164 18.504 1.00 95.88 102 GLY A C 1
ATOM 793 O O . GLY A 1 102 ? -11.772 2.316 18.880 1.00 95.88 102 GLY A O 1
ATOM 794 N N . THR A 1 103 ? -10.653 3.326 17.214 1.00 95.81 103 THR A N 1
ATOM 795 C CA . THR A 1 103 ? -11.207 2.488 16.132 1.00 95.81 103 THR A CA 1
ATOM 796 C C . THR A 1 103 ? -10.380 1.234 15.871 1.00 95.81 103 THR A C 1
ATOM 798 O O . THR A 1 103 ? -10.920 0.247 15.396 1.00 95.81 103 THR A O 1
ATOM 801 N N . ILE A 1 104 ? -9.084 1.232 16.195 1.00 97.44 104 ILE A N 1
ATOM 802 C CA . ILE A 1 104 ? -8.225 0.040 16.134 1.00 97.44 104 ILE A CA 1
ATOM 803 C C . ILE A 1 104 ? -7.758 -0.317 17.547 1.00 97.44 104 ILE A C 1
ATOM 805 O O . ILE A 1 104 ? -7.372 0.559 18.321 1.00 97.44 104 ILE A O 1
ATOM 809 N N . ALA A 1 105 ? -7.748 -1.611 17.877 1.00 96.81 105 ALA A N 1
ATOM 810 C CA . ALA A 1 105 ? -7.291 -2.101 19.177 1.00 96.81 105 ALA A CA 1
ATOM 811 C C . ALA A 1 105 ? -5.818 -1.704 19.467 1.00 96.81 105 ALA A C 1
ATOM 813 O O . ALA A 1 105 ? -4.951 -1.894 18.600 1.00 96.81 105 ALA A O 1
ATOM 814 N N . PRO A 1 106 ? -5.493 -1.171 20.664 1.00 96.81 106 PRO A N 1
ATOM 815 C CA . PRO A 1 106 ? -4.138 -0.717 21.010 1.00 96.81 106 PRO A CA 1
ATOM 816 C C . PRO A 1 106 ? -3.077 -1.835 21.064 1.00 96.81 106 PRO A C 1
ATOM 818 O O . PRO A 1 106 ? -1.879 -1.565 21.016 1.00 96.81 106 PRO A O 1
ATOM 821 N N . GLU A 1 107 ? -3.497 -3.094 21.122 1.00 96.94 107 GLU A N 1
ATOM 822 C CA . GLU A 1 107 ? -2.669 -4.301 21.182 1.00 96.94 107 GLU A CA 1
ATOM 823 C C . GLU A 1 107 ? -2.113 -4.693 19.806 1.00 96.94 107 GLU A C 1
ATOM 825 O O . GLU A 1 107 ? -1.171 -5.485 19.708 1.00 96.94 107 GLU A O 1
ATOM 830 N N . ILE A 1 108 ? -2.687 -4.151 18.727 1.00 97.38 108 ILE A N 1
ATOM 831 C CA . ILE A 1 108 ? -2.197 -4.361 17.367 1.00 97.38 108 ILE A CA 1
ATOM 832 C C . ILE A 1 108 ? -0.885 -3.591 17.190 1.00 97.38 108 ILE A C 1
ATOM 834 O O . ILE A 1 108 ? -0.851 -2.367 17.286 1.00 97.38 108 ILE A O 1
ATOM 838 N N . ASP A 1 109 ? 0.204 -4.296 16.871 1.00 98.19 109 ASP A N 1
ATOM 839 C CA . ASP A 1 109 ? 1.471 -3.663 16.484 1.00 98.19 109 ASP A CA 1
ATOM 840 C C . ASP A 1 109 ? 1.302 -2.930 15.134 1.00 98.19 109 ASP A C 1
ATOM 842 O O . ASP A 1 109 ? 1.140 -3.592 14.095 1.00 98.19 109 ASP A O 1
ATOM 846 N N . PRO A 1 110 ? 1.411 -1.584 15.099 1.00 98.19 110 PRO A N 1
ATOM 847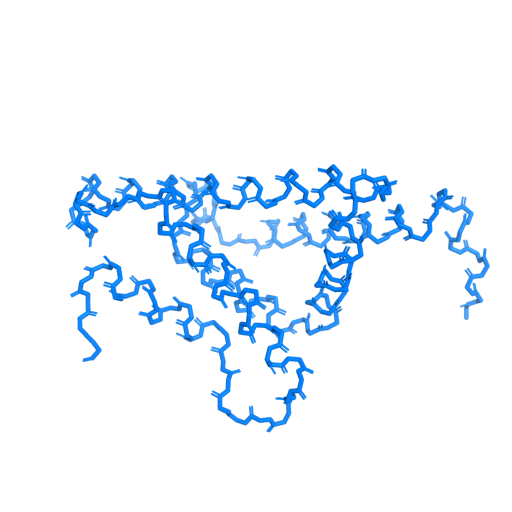 C CA . PRO A 1 110 ? 1.186 -0.806 13.883 1.00 98.19 110 PRO A CA 1
ATOM 848 C C . PRO A 1 110 ? 2.164 -1.138 12.756 1.00 98.19 110 PRO A C 1
ATOM 850 O O . PRO A 1 110 ? 1.786 -1.156 11.587 1.00 98.19 110 PRO A O 1
ATOM 853 N N . LEU A 1 111 ? 3.432 -1.424 13.073 1.00 98.12 111 LEU A N 1
ATOM 854 C CA . LEU A 1 111 ? 4.443 -1.735 12.059 1.00 98.12 111 LEU A CA 1
ATOM 855 C C . LEU A 1 111 ? 4.229 -3.128 11.469 1.00 98.12 111 LEU A C 1
ATOM 857 O O . LEU A 1 111 ? 4.472 -3.337 10.273 1.00 98.12 111 LEU A O 1
ATOM 861 N N . ARG A 1 112 ? 3.785 -4.080 12.294 1.00 98.12 112 ARG A N 1
ATOM 862 C CA . ARG A 1 112 ? 3.435 -5.428 11.838 1.00 98.12 112 ARG A CA 1
ATOM 863 C C . ARG A 1 112 ? 2.204 -5.398 10.938 1.00 98.12 112 ARG A C 1
ATOM 865 O O . ARG A 1 112 ? 2.280 -5.933 9.831 1.00 98.12 112 ARG A O 1
ATOM 872 N N . ALA A 1 113 ? 1.134 -4.733 11.366 1.00 98.00 113 ALA A N 1
ATOM 873 C CA . ALA A 1 113 ? -0.091 -4.589 10.583 1.00 98.00 113 ALA A CA 1
ATOM 874 C C . ALA A 1 113 ? 0.157 -3.830 9.265 1.00 98.00 113 ALA A C 1
ATOM 876 O O . ALA A 1 113 ? -0.244 -4.299 8.202 1.00 98.00 113 ALA A O 1
ATOM 877 N N . ALA A 1 114 ? 0.937 -2.743 9.288 1.00 98.12 114 ALA A N 1
ATOM 878 C CA . ALA A 1 114 ? 1.344 -2.023 8.079 1.00 98.12 114 ALA A CA 1
ATOM 879 C C . ALA A 1 114 ? 2.104 -2.912 7.079 1.00 98.12 114 ALA A C 1
ATOM 881 O O . ALA A 1 114 ? 1.864 -2.853 5.871 1.00 98.12 114 ALA A O 1
ATOM 882 N N . ARG A 1 115 ? 3.020 -3.765 7.564 1.00 97.88 115 ARG A N 1
ATOM 883 C CA . ARG A 1 115 ? 3.733 -4.727 6.708 1.00 97.88 115 ARG A CA 1
ATOM 884 C C . ARG A 1 115 ? 2.769 -5.741 6.087 1.00 97.88 115 ARG A C 1
ATOM 886 O O . ARG A 1 115 ? 2.926 -6.058 4.912 1.00 97.88 115 ARG A O 1
ATOM 893 N N . GLN A 1 116 ? 1.805 -6.241 6.856 1.00 98.06 116 GLN A N 1
ATOM 894 C CA . GLN A 1 116 ? 0.813 -7.209 6.383 1.00 98.06 116 GLN A CA 1
ATOM 895 C C . GLN A 1 116 ? -0.117 -6.600 5.327 1.00 98.06 116 GLN A C 1
ATOM 897 O O . GLN A 1 116 ? -0.274 -7.197 4.268 1.00 98.06 116 GLN A O 1
ATOM 902 N N . LEU A 1 117 ? -0.650 -5.396 5.562 1.00 97.81 117 LEU A N 1
ATOM 903 C CA . LEU A 1 117 ? -1.476 -4.670 4.589 1.00 97.81 117 LEU A CA 1
ATOM 904 C C . LEU A 1 117 ? -0.726 -4.410 3.278 1.00 97.81 117 LEU A C 1
ATOM 906 O O . LEU A 1 117 ? -1.253 -4.672 2.199 1.00 97.81 117 LEU A O 1
ATOM 910 N N . SER A 1 118 ? 0.528 -3.953 3.363 1.00 96.44 118 SER A N 1
ATOM 911 C CA . SER A 1 118 ? 1.346 -3.713 2.171 1.00 96.44 118 SER A CA 1
ATOM 912 C C . SER A 1 118 ? 1.644 -4.995 1.390 1.00 96.44 118 SER A C 1
ATOM 914 O O . SER A 1 118 ? 1.579 -4.996 0.160 1.00 96.44 118 SER A O 1
ATOM 916 N N . ALA A 1 119 ? 1.939 -6.097 2.084 1.00 96.75 119 ALA A N 1
ATOM 917 C CA . ALA A 1 119 ? 2.162 -7.393 1.449 1.00 96.75 119 ALA A CA 1
ATOM 918 C C . ALA A 1 119 ? 0.888 -7.931 0.780 1.00 96.75 119 ALA A C 1
ATOM 920 O O . ALA A 1 119 ? 0.954 -8.386 -0.361 1.00 96.75 119 ALA A O 1
ATOM 921 N N . LEU A 1 120 ? -0.259 -7.821 1.459 1.00 96.81 120 LEU A N 1
ATOM 922 C CA . LEU A 1 120 ? -1.569 -8.194 0.928 1.00 96.81 120 LEU A CA 1
ATOM 923 C C . LEU A 1 120 ? -1.869 -7.431 -0.367 1.00 96.81 120 LEU A C 1
ATOM 925 O O . LEU A 1 120 ? -2.130 -8.049 -1.393 1.00 96.81 120 LEU A O 1
ATOM 929 N N . SER A 1 121 ? -1.748 -6.101 -0.347 1.00 95.56 121 SER A N 1
ATOM 930 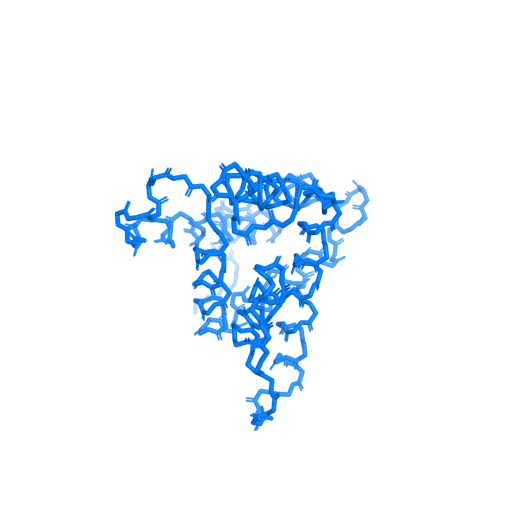C CA . SER A 1 121 ? -1.999 -5.262 -1.523 1.00 95.56 121 SER A CA 1
ATOM 931 C C . SER A 1 121 ? -1.114 -5.625 -2.719 1.00 95.56 121 SER A C 1
ATOM 933 O O . SER A 1 121 ? -1.607 -5.699 -3.844 1.00 95.56 121 SER A O 1
ATOM 935 N N . ASN A 1 122 ? 0.184 -5.867 -2.505 1.00 94.44 122 ASN A N 1
ATOM 936 C CA . ASN A 1 122 ? 1.091 -6.253 -3.590 1.00 94.44 122 ASN A CA 1
ATOM 937 C C . ASN A 1 122 ? 0.733 -7.637 -4.154 1.00 94.44 122 ASN A C 1
ATOM 939 O O . ASN A 1 122 ? 0.748 -7.826 -5.368 1.00 94.44 122 ASN A O 1
ATOM 943 N N . GLY A 1 123 ? 0.391 -8.593 -3.284 1.00 94.38 123 GLY A N 1
ATOM 944 C CA . GLY A 1 123 ? 0.001 -9.944 -3.689 1.00 94.38 123 GLY A CA 1
ATOM 945 C C . GLY A 1 123 ? -1.323 -9.986 -4.453 1.00 94.38 123 GLY A C 1
ATOM 946 O O . GLY A 1 123 ? -1.439 -10.728 -5.422 1.00 94.38 123 GLY A O 1
ATOM 947 N N . LEU A 1 124 ? -2.308 -9.180 -4.055 1.00 94.81 124 LEU A N 1
ATOM 948 C CA . LEU A 1 124 ? -3.589 -9.068 -4.757 1.00 94.81 124 LEU A CA 1
ATOM 949 C C . LEU A 1 124 ? -3.431 -8.401 -6.124 1.00 94.81 124 LEU A C 1
ATOM 951 O O . LEU A 1 124 ? -3.977 -8.883 -7.106 1.00 94.81 124 LEU A O 1
ATOM 955 N N . GLN A 1 125 ? -2.635 -7.333 -6.215 1.00 92.44 125 GLN A N 1
ATOM 956 C CA . GLN A 1 125 ? -2.340 -6.705 -7.507 1.00 92.44 125 GLN A CA 1
ATOM 957 C C . GLN A 1 125 ? -1.589 -7.657 -8.445 1.00 92.44 125 GLN A C 1
ATOM 959 O O . GLN A 1 125 ? -1.877 -7.682 -9.635 1.00 92.44 125 GLN A O 1
ATOM 964 N N . LEU A 1 126 ? -0.661 -8.469 -7.924 1.00 92.94 126 LEU A N 1
ATOM 965 C CA . LEU A 1 126 ? -0.004 -9.509 -8.717 1.00 92.94 126 LEU A CA 1
ATOM 966 C C . LEU A 1 126 ? -1.011 -10.549 -9.231 1.00 92.94 126 LEU A C 1
ATOM 968 O O . LEU A 1 126 ? -0.959 -10.901 -10.402 1.00 92.94 126 LEU A O 1
ATOM 972 N N . GLN A 1 127 ? -1.928 -11.019 -8.380 1.00 92.31 127 GLN A N 1
ATOM 973 C CA . GLN A 1 127 ? -2.969 -11.978 -8.768 1.00 92.31 127 GLN A CA 1
ATOM 974 C C . GLN A 1 127 ? -3.915 -11.401 -9.828 1.00 92.31 127 GLN A C 1
ATOM 976 O O . GLN A 1 127 ? -4.132 -12.047 -10.846 1.00 92.31 127 GLN A O 1
ATOM 981 N N . ALA A 1 128 ? -4.379 -10.161 -9.654 1.00 90.88 128 ALA A N 1
ATOM 982 C CA . ALA A 1 128 ? -5.217 -9.478 -10.639 1.00 90.88 128 ALA A CA 1
ATOM 983 C C . ALA A 1 128 ? -4.513 -9.285 -11.999 1.00 90.88 128 ALA A C 1
ATOM 985 O O . ALA A 1 128 ? -5.159 -9.279 -13.039 1.00 90.88 128 ALA A O 1
ATOM 986 N N . LEU A 1 129 ? -3.180 -9.147 -12.020 1.00 90.56 129 LEU A N 1
ATOM 987 C CA . LEU A 1 129 ? -2.409 -9.098 -13.269 1.00 90.56 129 LEU A CA 1
ATOM 988 C C . LEU A 1 129 ? -2.247 -10.471 -13.939 1.00 90.56 129 LEU A C 1
ATOM 990 O O . LEU A 1 129 ? -2.046 -10.522 -15.151 1.00 90.56 129 LEU A O 1
ATOM 994 N N . LEU A 1 130 ? -2.276 -11.562 -13.168 1.00 90.12 130 LEU A N 1
ATOM 995 C CA . LEU A 1 130 ? -2.182 -12.928 -13.692 1.00 90.12 130 LEU A CA 1
ATOM 996 C C . LEU A 1 130 ? -3.504 -13.409 -14.298 1.00 90.12 130 LEU A C 1
ATOM 998 O O . LEU A 1 130 ? -3.470 -14.217 -15.223 1.00 90.12 130 LEU A O 1
ATOM 1002 N N . ASP A 1 131 ? -4.632 -12.909 -13.793 1.00 86.75 131 ASP A N 1
ATOM 1003 C CA . ASP A 1 131 ? -5.973 -13.249 -14.267 1.00 86.75 131 ASP A CA 1
ATOM 1004 C C . ASP A 1 131 ? -6.830 -11.983 -14.475 1.00 86.75 131 ASP A C 1
ATOM 1006 O O . ASP A 1 131 ? -7.709 -11.681 -13.668 1.00 86.75 131 ASP A O 1
ATOM 1010 N N . PRO A 1 132 ? -6.558 -11.194 -15.533 1.00 76.25 132 PRO A N 1
ATOM 1011 C CA . PRO A 1 132 ? -7.225 -9.909 -15.759 1.00 76.25 132 PRO A CA 1
ATOM 1012 C C . PRO A 1 132 ? -8.713 -10.039 -16.115 1.00 76.25 132 PRO A C 1
ATOM 1014 O O . PRO A 1 132 ? -9.458 -9.075 -15.945 1.00 76.25 132 PRO A O 1
ATOM 1017 N N . ASP A 1 133 ? -9.137 -11.210 -16.600 1.00 76.44 133 ASP A N 1
ATOM 1018 C CA . ASP A 1 133 ? -10.536 -11.524 -16.915 1.00 76.44 133 ASP A CA 1
ATOM 1019 C C . ASP A 1 133 ? -11.241 -12.254 -15.753 1.00 76.44 133 ASP A C 1
ATOM 1021 O O . ASP A 1 133 ? -12.456 -12.476 -15.792 1.00 76.44 133 ASP A O 1
ATOM 1025 N N . GLY A 1 134 ? -10.492 -12.616 -14.706 1.00 66.44 134 GLY A N 1
ATOM 1026 C CA . GLY A 1 134 ? -10.996 -13.255 -13.501 1.00 66.44 134 GLY A CA 1
ATOM 1027 C C . GLY A 1 134 ? -11.834 -12.288 -12.673 1.00 66.44 134 GLY A C 1
ATOM 1028 O O . GLY A 1 134 ? -11.318 -11.349 -12.069 1.00 66.44 134 GLY A O 1
ATOM 1029 N N . ALA A 1 135 ? -13.141 -12.541 -12.594 1.00 61.44 135 ALA A N 1
ATOM 1030 C CA . ALA A 1 135 ? -14.094 -11.736 -11.822 1.00 61.44 135 ALA A CA 1
ATOM 1031 C C . ALA A 1 135 ? -13.859 -11.760 -10.292 1.00 61.44 135 ALA A C 1
ATOM 1033 O O . ALA A 1 135 ? -14.541 -11.043 -9.560 1.00 61.44 135 ALA A O 1
ATOM 1034 N N . ASP A 1 136 ? -12.909 -12.566 -9.810 1.00 70.50 136 ASP A N 1
ATOM 1035 C CA . ASP A 1 136 ? -12.814 -12.970 -8.405 1.00 70.50 136 ASP A CA 1
ATOM 1036 C C . ASP A 1 136 ? -11.784 -12.180 -7.575 1.00 70.50 136 ASP A C 1
ATOM 1038 O O . ASP A 1 136 ? -11.713 -12.373 -6.363 1.00 70.50 136 ASP A O 1
ATOM 1042 N N . CYS A 1 137 ? -10.984 -11.287 -8.172 1.00 79.75 137 CYS A N 1
ATOM 1043 C CA . CYS A 1 137 ? -9.944 -10.555 -7.439 1.00 79.75 137 CYS A CA 1
ATOM 1044 C C . CYS A 1 137 ? -10.021 -9.039 -7.667 1.00 79.75 137 CYS A C 1
ATOM 1046 O O . CYS A 1 137 ? -9.366 -8.506 -8.559 1.00 79.75 137 CYS A O 1
ATOM 1048 N N . ASP A 1 138 ? -10.754 -8.325 -6.804 1.00 91.38 138 ASP A N 1
ATOM 1049 C CA . ASP A 1 138 ? -10.669 -6.863 -6.662 1.00 91.38 138 ASP A CA 1
ATOM 1050 C C . ASP A 1 138 ? -9.675 -6.514 -5.532 1.00 91.38 138 ASP A C 1
ATOM 1052 O O . ASP A 1 138 ? -10.022 -6.611 -4.3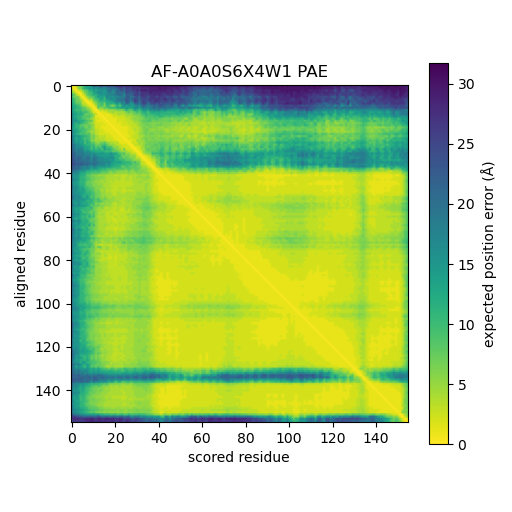46 1.00 91.38 138 ASP A O 1
ATOM 1056 N N . PRO A 1 139 ? -8.438 -6.071 -5.851 1.00 93.62 139 PRO A N 1
ATOM 1057 C CA . PRO A 1 139 ? -7.439 -5.765 -4.832 1.00 93.62 139 PRO A CA 1
ATOM 1058 C C . PRO A 1 139 ? -7.878 -4.668 -3.862 1.00 93.62 139 PRO A C 1
ATOM 1060 O O . PRO A 1 139 ? -7.474 -4.678 -2.700 1.00 93.62 139 PRO A O 1
ATOM 1063 N N . ALA A 1 140 ? -8.678 -3.701 -4.317 1.00 94.50 140 ALA A N 1
ATOM 1064 C CA . ALA A 1 140 ? -9.121 -2.604 -3.472 1.00 94.50 140 ALA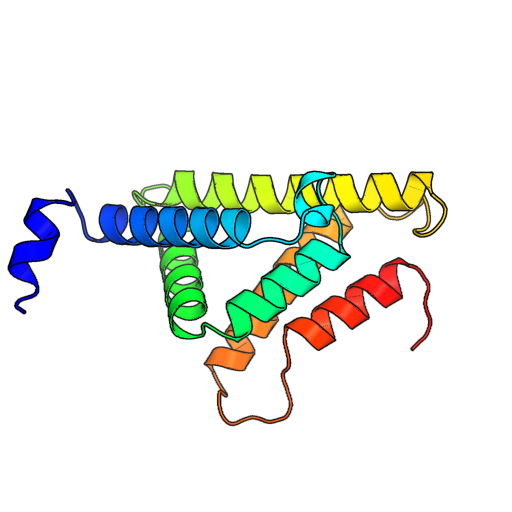 A CA 1
ATOM 1065 C C . ALA A 1 140 ? -10.205 -3.059 -2.494 1.00 94.50 140 ALA A C 1
ATOM 1067 O O . ALA A 1 140 ? -10.158 -2.664 -1.328 1.00 94.50 140 ALA A O 1
ATOM 1068 N N . ALA A 1 141 ? -11.145 -3.895 -2.943 1.00 94.88 141 ALA A N 1
ATOM 1069 C CA . ALA A 1 141 ? -12.165 -4.480 -2.075 1.00 94.88 141 ALA A CA 1
ATOM 1070 C C . ALA A 1 141 ? -11.540 -5.379 -0.996 1.00 94.88 141 ALA A C 1
ATOM 1072 O O . ALA A 1 141 ? -11.861 -5.245 0.184 1.00 94.88 141 ALA A O 1
ATOM 1073 N N . GLU A 1 142 ? -10.580 -6.225 -1.368 1.00 95.69 142 GLU A N 1
ATOM 1074 C CA . GLU A 1 142 ? -9.890 -7.123 -0.435 1.00 95.69 142 GLU A CA 1
ATOM 1075 C C . GLU A 1 142 ? -9.039 -6.370 0.601 1.00 95.69 142 GLU A C 1
ATOM 1077 O O . GLU A 1 142 ? -9.043 -6.694 1.795 1.00 95.69 142 GLU A O 1
ATOM 1082 N N . VAL A 1 143 ? -8.342 -5.306 0.181 1.00 97.06 143 VAL A N 1
ATOM 1083 C CA . VAL A 1 143 ? -7.613 -4.434 1.115 1.00 97.06 143 VAL A CA 1
ATOM 1084 C C . VAL A 1 143 ? -8.582 -3.671 2.023 1.00 97.06 143 VAL A C 1
ATOM 1086 O O . VAL A 1 143 ? -8.310 -3.551 3.217 1.00 97.06 143 VAL A O 1
ATOM 1089 N N . ALA A 1 144 ? -9.725 -3.204 1.509 1.00 96.88 144 ALA A N 1
ATOM 1090 C CA . ALA A 1 144 ? -10.756 -2.563 2.326 1.00 96.88 144 ALA A CA 1
ATOM 1091 C C . ALA A 1 144 ? -11.317 -3.520 3.387 1.00 96.88 144 ALA A C 1
ATOM 1093 O O . ALA A 1 144 ? -11.413 -3.150 4.555 1.00 96.88 144 ALA A O 1
ATOM 1094 N N . ALA A 1 145 ? -11.594 -4.773 3.019 1.00 96.50 145 ALA A N 1
ATOM 1095 C CA . ALA A 1 145 ? -12.029 -5.801 3.959 1.00 96.50 145 ALA A CA 1
ATOM 1096 C C . ALA A 1 145 ? -10.961 -6.093 5.028 1.00 96.50 145 ALA A C 1
ATOM 1098 O O . ALA A 1 145 ? -11.283 -6.321 6.194 1.00 96.50 145 ALA A O 1
ATOM 1099 N N . ALA A 1 146 ? -9.674 -6.056 4.671 1.00 97.06 146 ALA A N 1
ATOM 1100 C CA . ALA A 1 146 ? -8.592 -6.188 5.645 1.00 97.06 146 ALA A CA 1
ATOM 1101 C C . ALA A 1 146 ? -8.512 -4.998 6.615 1.00 97.06 146 ALA A C 1
ATOM 1103 O O . ALA A 1 146 ? -8.264 -5.208 7.802 1.00 97.06 146 ALA A O 1
ATOM 1104 N N . VAL A 1 147 ? -8.747 -3.774 6.135 1.00 97.75 147 VAL A N 1
ATOM 1105 C CA . VAL A 1 147 ? -8.835 -2.572 6.980 1.00 97.75 147 VAL A CA 1
ATOM 1106 C C . VAL A 1 147 ? -10.040 -2.649 7.922 1.00 97.75 147 VAL A C 1
ATOM 1108 O O . VAL A 1 147 ? -9.877 -2.411 9.114 1.00 97.75 147 VAL A O 1
ATOM 1111 N N . ALA A 1 148 ? -11.210 -3.060 7.430 1.00 96.94 148 ALA A N 1
ATOM 1112 C CA . ALA A 1 148 ? -12.411 -3.270 8.244 1.00 96.94 148 ALA A CA 1
ATOM 1113 C C . ALA A 1 148 ? -12.154 -4.281 9.380 1.00 96.94 148 ALA A C 1
ATOM 1115 O O . ALA A 1 148 ? -12.398 -3.996 10.550 1.00 96.94 148 ALA A O 1
ATOM 1116 N N . ARG A 1 149 ? -11.507 -5.415 9.070 1.00 95.88 149 ARG A N 1
ATOM 1117 C CA . ARG A 1 149 ? -11.094 -6.396 10.089 1.00 95.88 149 ARG A CA 1
ATOM 1118 C C . ARG A 1 149 ? -10.134 -5.816 11.132 1.00 95.88 149 ARG A C 1
ATOM 1120 O O . ARG A 1 149 ? -10.225 -6.189 12.298 1.00 95.88 149 ARG A O 1
ATOM 1127 N N . LEU A 1 150 ? -9.216 -4.925 10.743 1.00 95.38 150 LEU A N 1
ATOM 1128 C CA . LEU A 1 150 ? -8.329 -4.237 11.696 1.00 95.38 150 LEU A CA 1
ATOM 1129 C C . LEU A 1 150 ? -9.094 -3.282 12.618 1.00 95.38 150 LEU A C 1
ATOM 1131 O O . LEU A 1 150 ? -8.722 -3.154 13.783 1.00 95.38 150 LEU A O 1
ATOM 1135 N N . ARG A 1 151 ? -10.156 -2.653 12.107 1.00 96.12 151 ARG A N 1
ATOM 1136 C CA . ARG A 1 151 ? -11.072 -1.789 12.865 1.00 96.12 151 ARG A CA 1
ATOM 1137 C C . ARG A 1 151 ? -12.036 -2.570 13.771 1.00 96.12 151 ARG A C 1
ATOM 1139 O O . ARG A 1 151 ? -12.761 -1.985 14.563 1.00 96.12 151 ARG A O 1
ATOM 1146 N N . GLY A 1 152 ? -12.029 -3.902 13.687 1.00 89.00 152 GLY A N 1
ATOM 1147 C CA . GLY A 1 152 ? -12.969 -4.751 14.418 1.00 89.00 152 GLY A CA 1
ATOM 1148 C C . GLY A 1 152 ? -14.373 -4.770 13.810 1.00 89.00 152 GLY A C 1
ATOM 1149 O O . GLY A 1 152 ? -15.289 -5.306 14.433 1.00 89.00 152 GLY A O 1
ATOM 1150 N N . ASP A 1 153 ? -14.536 -4.240 12.596 1.00 78.75 153 ASP A N 1
ATOM 1151 C CA . ASP A 1 153 ? -15.767 -4.362 11.829 1.00 78.75 153 ASP A CA 1
ATOM 1152 C C . ASP A 1 153 ? -15.881 -5.829 11.381 1.00 78.75 153 ASP A C 1
ATOM 1154 O O . ASP A 1 153 ? -15.071 -6.329 10.590 1.00 78.75 153 ASP A O 1
ATOM 1158 N N . ALA A 1 154 ? -16.839 -6.567 11.946 1.00 48.38 154 ALA A N 1
ATOM 1159 C CA . ALA A 1 154 ? -17.171 -7.896 11.444 1.00 48.38 154 ALA A CA 1
ATOM 1160 C C . ALA A 1 154 ? -17.770 -7.764 10.027 1.00 48.38 154 ALA A C 1
ATOM 1162 O O . ALA A 1 154 ? -18.530 -6.818 9.801 1.00 48.38 154 ALA A O 1
ATOM 1163 N N . PRO A 1 155 ? -17.431 -8.662 9.080 1.00 51.28 155 PRO A N 1
ATOM 1164 C CA . PRO A 1 155 ? -18.070 -8.684 7.766 1.00 51.28 155 PRO A CA 1
ATOM 1165 C C . PRO A 1 155 ? -19.571 -8.986 7.854 1.00 51.28 155 PRO A C 1
ATOM 1167 O O . PRO A 1 155 ? -19.979 -9.721 8.786 1.00 51.28 155 PRO A O 1
#

Solvent-accessible surface area (backbone atoms only — not comparable to full-atom values): 8612 Å² total; per-residue (Å²): 135,68,78,74,69,60,54,76,83,23,100,40,73,64,52,43,53,50,50,52,51,54,51,52,54,50,54,55,57,74,72,43,59,75,72,63,73,77,48,61,43,67,68,58,49,31,52,49,44,41,55,40,64,76,35,55,71,56,45,51,53,49,51,54,52,48,62,63,20,68,42,84,86,34,91,50,16,66,57,47,54,48,50,55,51,49,53,30,48,41,43,20,51,20,44,48,53,34,30,76,72,66,47,23,65,82,86,59,55,36,62,60,51,19,47,50,54,53,50,49,44,53,52,36,49,52,51,31,69,75,37,76,84,51,91,85,56,58,42,27,60,54,45,41,54,51,51,36,50,57,48,67,48,77,134

Nearest PDB structures (foldseek):
  6ayh-assembly1_A-2  TM=6.315E-01  e=4.449E-02  Salmonella enterica
  4dw6-assembly1_A  TM=6.375E-01  e=5.510E-02  Mycobacterium tuberculosis
  5nz1-assembly1_A  TM=6.096E-01  e=4.693E-02  Mycobacterium tuberculosis H37Rv
  3qpl-assembly1_A  TM=6.568E-01  e=1.442E-01  Mycobacterium tuberculosis
  5mym-assembly2_C  TM=6.547E-01  e=8.419E-01  Mycobacterium tuberculosis H37Rv

Radius of gyration: 16.99 Å; Cα contacts (8 Å, |Δi|>4): 127; chains: 1; bounding box: 42×31×54 Å

Sequence (155 aa):
MEAQHILYYFASREDLLRSVIELWDKDSLANADPAALAGPSLDLYVAAVRRSSAAPGMSYLYLSFAADAVVPTHPGHHFIRARQTRVRRDLAEAIRAEQAAGTIAPEIDPLRAARQLSALSNGLQLQALLDPDGADCDPAAEVAAAVARLRGDAP